Protein AF-A0A078JWM7-F1 (afdb_monomer)

Structure (mmCIF, N/CA/C/O backbone):
data_AF-A0A078JWM7-F1
#
_entry.id   AF-A0A078JWM7-F1
#
loop_
_atom_site.group_PDB
_atom_site.id
_atom_site.type_symbol
_atom_site.label_atom_id
_atom_site.label_alt_id
_atom_site.label_comp_id
_atom_site.label_asym_id
_atom_site.label_entity_id
_atom_site.label_seq_id
_atom_site.pdbx_PDB_ins_code
_atom_site.Cartn_x
_atom_site.Cartn_y
_atom_site.Cartn_z
_atom_site.occupancy
_atom_site.B_iso_or_equiv
_atom_site.auth_seq_id
_atom_site.auth_comp_id
_atom_site.auth_asym_id
_atom_site.auth_atom_id
_atom_site.pdbx_PDB_model_num
ATOM 1 N N . MET A 1 1 ? -12.506 -6.609 16.951 1.00 79.50 1 MET A N 1
ATOM 2 C CA . MET A 1 1 ? -11.151 -6.400 17.511 1.00 79.50 1 MET A CA 1
ATOM 3 C C . MET A 1 1 ? -11.282 -6.150 19.009 1.00 79.50 1 MET A C 1
ATOM 5 O O . MET A 1 1 ? -12.343 -5.702 19.415 1.00 79.50 1 MET A O 1
ATOM 9 N N . LYS A 1 2 ? -10.276 -6.463 19.836 1.00 85.44 2 LYS A N 1
ATOM 10 C CA . LYS A 1 2 ? -10.318 -6.115 21.270 1.00 85.44 2 LYS A CA 1
ATOM 11 C C . LYS A 1 2 ? -10.102 -4.607 21.440 1.00 85.44 2 LYS A C 1
ATOM 13 O O . LYS A 1 2 ? -9.153 -4.086 20.862 1.00 85.44 2 LYS A O 1
ATOM 18 N N . ASP A 1 3 ? -10.916 -3.941 22.257 1.00 87.88 3 ASP A N 1
ATOM 19 C CA . ASP A 1 3 ? -10.827 -2.482 22.454 1.00 87.88 3 ASP A CA 1
ATOM 20 C C . ASP A 1 3 ? -9.464 -2.027 22.988 1.00 87.88 3 ASP A C 1
ATOM 22 O O . ASP A 1 3 ? -8.938 -1.017 22.534 1.00 87.88 3 ASP A O 1
ATOM 26 N N . ALA A 1 4 ? -8.836 -2.813 23.866 1.00 92.31 4 ALA A N 1
ATOM 27 C CA . ALA A 1 4 ? -7.484 -2.525 24.350 1.00 92.31 4 ALA A CA 1
ATOM 28 C C . ALA A 1 4 ? -6.458 -2.441 23.203 1.00 92.31 4 ALA A C 1
ATOM 30 O O . ALA A 1 4 ? -5.667 -1.508 23.144 1.00 92.31 4 ALA A O 1
ATOM 31 N N . ALA A 1 5 ? -6.538 -3.350 22.223 1.00 94.00 5 ALA A N 1
ATOM 32 C CA . ALA A 1 5 ? -5.645 -3.316 21.066 1.00 94.00 5 ALA A CA 1
ATOM 33 C C . ALA A 1 5 ? -5.881 -2.071 20.189 1.00 94.00 5 ALA A C 1
ATOM 35 O O . ALA A 1 5 ? -4.944 -1.573 19.574 1.00 94.00 5 ALA A O 1
ATOM 36 N N . ALA A 1 6 ? -7.113 -1.548 20.143 1.00 95.06 6 ALA A N 1
ATOM 37 C CA . ALA A 1 6 ? -7.433 -0.320 19.407 1.00 95.06 6 ALA A CA 1
ATOM 38 C C . ALA A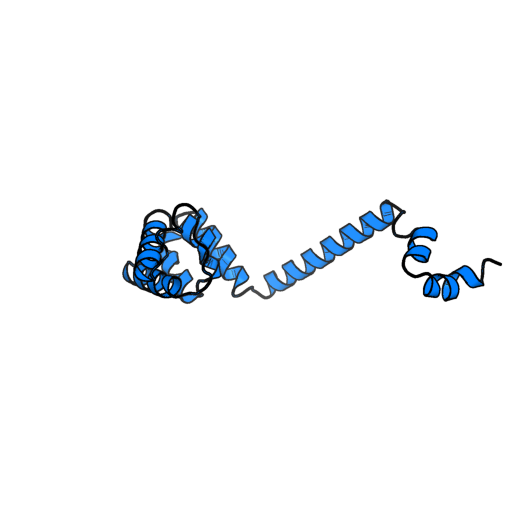 1 6 ? -6.721 0.877 20.018 1.00 95.06 6 ALA A C 1
ATOM 40 O O . ALA A 1 6 ? -6.109 1.675 19.310 1.00 95.06 6 ALA A O 1
ATOM 41 N N . GLU A 1 7 ? -6.820 0.973 21.341 1.00 97.06 7 GLU A N 1
ATOM 42 C CA . GLU A 1 7 ? -6.212 2.022 22.146 1.00 97.06 7 GLU A CA 1
ATOM 43 C C . GLU A 1 7 ? -4.692 2.018 22.004 1.00 97.06 7 GLU A C 1
ATOM 45 O O . GLU A 1 7 ? -4.115 3.077 21.752 1.00 97.06 7 GLU A O 1
ATOM 50 N N . ASP A 1 8 ? -4.066 0.842 22.080 1.00 97.12 8 ASP A N 1
ATOM 51 C CA . ASP A 1 8 ? -2.614 0.688 21.964 1.00 97.12 8 ASP A CA 1
ATOM 52 C C . ASP A 1 8 ? -2.110 1.066 20.563 1.00 97.12 8 ASP A C 1
ATOM 54 O O . ASP A 1 8 ? -1.183 1.869 20.428 1.00 97.12 8 ASP A O 1
ATOM 58 N N . ILE A 1 9 ? -2.763 0.555 19.509 1.00 97.69 9 ILE A N 1
ATOM 59 C CA . ILE A 1 9 ? -2.416 0.871 18.115 1.00 97.69 9 ILE A CA 1
ATOM 60 C C . ILE A 1 9 ? -2.555 2.375 17.862 1.00 97.69 9 ILE A C 1
ATOM 62 O O . ILE A 1 9 ? -1.646 3.007 17.320 1.00 97.69 9 ILE A O 1
ATOM 66 N N . ALA A 1 10 ? -3.678 2.974 18.262 1.00 97.56 10 ALA A N 1
ATOM 67 C CA . ALA A 1 10 ? -3.921 4.393 18.040 1.00 97.56 10 ALA A CA 1
ATOM 68 C C . ALA A 1 10 ? -2.951 5.279 18.834 1.00 97.56 10 ALA A C 1
ATOM 70 O O . ALA A 1 10 ? -2.469 6.270 18.290 1.00 97.56 10 ALA A O 1
ATOM 71 N N . ALA A 1 11 ? -2.635 4.918 20.083 1.00 97.50 11 ALA A N 1
ATOM 72 C CA . ALA A 1 11 ? -1.666 5.639 20.909 1.00 97.50 11 ALA A CA 1
ATOM 73 C C . ALA A 1 11 ? -0.250 5.579 20.323 1.00 97.50 11 ALA A C 1
ATOM 75 O O . ALA A 1 11 ? 0.474 6.574 20.327 1.00 97.50 11 ALA A O 1
ATOM 76 N N . ARG A 1 12 ? 0.156 4.426 19.782 1.00 97.81 12 ARG A N 1
ATOM 77 C CA . ARG A 1 12 ? 1.458 4.297 19.124 1.00 97.81 12 ARG A CA 1
ATOM 78 C C . ARG A 1 12 ? 1.512 5.091 17.821 1.00 97.81 12 ARG A C 1
ATOM 80 O O . ARG A 1 12 ? 2.486 5.787 17.565 1.00 97.81 12 ARG A O 1
ATOM 87 N N . LEU A 1 13 ? 0.486 5.001 16.978 1.00 97.75 13 LEU A N 1
ATOM 88 C CA . LEU A 1 13 ? 0.454 5.735 15.710 1.00 97.75 13 LEU A CA 1
ATOM 89 C C . LEU A 1 13 ? 0.348 7.255 15.915 1.00 97.75 13 LEU A C 1
ATOM 91 O O . LEU A 1 13 ? 0.869 8.028 15.106 1.00 97.75 13 LEU A O 1
ATOM 95 N N . SER A 1 14 ? -0.303 7.713 16.986 1.00 97.44 14 SER A N 1
ATOM 96 C CA . SER A 1 14 ? -0.438 9.143 17.266 1.00 97.44 14 SER A CA 1
ATOM 97 C C . SER A 1 14 ? 0.888 9.820 17.612 1.00 97.44 14 SER A C 1
ATOM 99 O O . SER A 1 14 ? 1.029 11.013 17.343 1.00 97.44 14 SER A O 1
ATOM 101 N N . SER A 1 15 ? 1.867 9.073 18.131 1.00 96.31 15 SER A N 1
ATOM 102 C CA . SER A 1 15 ? 3.205 9.585 18.442 1.00 96.31 15 SER A CA 1
ATOM 103 C C . SER A 1 15 ? 4.171 9.576 17.251 1.00 96.31 15 SER A C 1
ATOM 105 O O . SER A 1 15 ? 5.229 10.193 17.334 1.00 96.31 15 SER A O 1
ATOM 107 N N . LEU A 1 16 ? 3.824 8.932 16.129 1.00 95.81 16 LEU A N 1
ATOM 108 C CA . LEU A 1 16 ? 4.692 8.895 14.948 1.00 95.81 16 LEU A CA 1
ATOM 109 C C . LEU A 1 16 ? 4.803 10.269 14.277 1.00 95.81 16 LEU A C 1
ATOM 111 O O . LEU A 1 16 ? 3.802 10.915 13.963 1.00 95.81 16 LEU A O 1
ATOM 115 N N . GLU A 1 17 ? 6.015 10.708 13.968 1.00 91.88 17 GLU A N 1
ATOM 116 C CA . GLU A 1 17 ? 6.218 11.899 13.144 1.00 91.88 17 GLU A CA 1
ATOM 117 C C . GLU A 1 17 ? 5.909 11.609 11.667 1.00 91.88 17 GLU A C 1
ATOM 119 O O . GLU A 1 17 ? 6.101 10.497 11.177 1.00 91.88 17 GLU A O 1
ATOM 124 N N . GLY A 1 18 ? 5.381 12.602 10.946 1.00 90.88 18 GLY A N 1
ATOM 125 C CA . GLY A 1 18 ? 5.116 12.486 9.506 1.00 90.88 18 GLY A CA 1
ATOM 126 C C . GLY A 1 18 ? 3.955 11.563 9.110 1.00 90.88 18 GLY A C 1
ATOM 127 O O . GLY A 1 18 ? 3.769 11.307 7.920 1.00 90.88 18 GLY A O 1
ATOM 128 N N . LEU A 1 19 ? 3.151 11.073 10.062 1.00 95.19 19 LEU A N 1
ATOM 129 C CA . LEU A 1 19 ? 1.948 10.309 9.735 1.00 95.19 19 LEU A CA 1
ATOM 130 C C . LEU A 1 19 ? 0.954 11.196 8.974 1.00 95.19 19 LEU A C 1
ATOM 132 O O . LEU A 1 19 ? 0.598 12.286 9.423 1.00 95.19 19 LEU A O 1
ATOM 136 N N . TYR A 1 20 ? 0.488 10.718 7.823 1.00 94.44 20 TYR A N 1
ATOM 137 C CA . TYR A 1 20 ? -0.464 11.455 7.002 1.00 94.44 20 TYR A CA 1
ATOM 138 C C . TYR A 1 20 ? -1.848 11.532 7.660 1.00 94.44 20 TYR A C 1
ATOM 140 O O . TYR A 1 20 ? -2.415 10.524 8.081 1.00 94.44 20 TYR A O 1
ATOM 148 N N . PHE A 1 21 ? -2.444 12.722 7.644 1.00 95.56 21 PHE A N 1
ATOM 149 C CA . PHE A 1 21 ? -3.846 12.932 7.986 1.00 95.56 21 PHE A CA 1
ATOM 150 C C . PHE A 1 21 ? -4.562 13.688 6.859 1.00 95.56 21 PHE A C 1
ATOM 152 O O . PHE A 1 21 ? -3.983 14.620 6.283 1.00 95.56 21 PHE A O 1
ATOM 159 N N . PRO A 1 22 ? -5.820 13.327 6.534 1.00 93.88 22 PRO A N 1
ATOM 160 C CA . PRO A 1 22 ? -6.618 14.057 5.553 1.00 93.88 22 PRO A CA 1
ATOM 161 C C . PRO A 1 22 ? -6.746 15.538 5.912 1.00 93.88 22 PRO A C 1
ATOM 163 O O . PRO A 1 22 ? -6.919 15.878 7.080 1.00 93.88 22 PRO A O 1
ATOM 166 N N . ARG A 1 23 ? -6.748 16.423 4.905 1.00 93.38 23 ARG A N 1
ATOM 167 C CA . ARG A 1 23 ? -6.831 17.886 5.104 1.00 93.38 23 ARG A CA 1
ATOM 168 C C . ARG A 1 23 ? -7.968 18.319 6.031 1.00 93.38 23 ARG A C 1
ATOM 170 O O . ARG A 1 23 ? -7.772 19.215 6.839 1.00 93.38 23 ARG A O 1
ATOM 177 N N . ALA A 1 24 ? -9.118 17.648 5.952 1.00 92.50 24 ALA A N 1
ATOM 178 C CA . ALA A 1 24 ? -10.293 17.946 6.770 1.00 92.50 24 ALA A CA 1
ATOM 179 C C . ALA A 1 24 ? -10.054 17.828 8.288 1.00 92.50 24 ALA A C 1
ATOM 181 O O . ALA A 1 24 ? -10.773 18.457 9.055 1.00 92.50 24 ALA A O 1
ATOM 182 N N . VAL A 1 25 ? -9.060 17.044 8.719 1.00 91.50 25 VAL A N 1
ATOM 183 C CA . VAL A 1 25 ? -8.739 16.820 10.139 1.00 91.50 25 VAL A CA 1
ATOM 184 C C . VAL A 1 25 ? -7.344 17.327 10.524 1.00 91.50 25 VAL A C 1
ATOM 186 O O . VAL A 1 25 ? -6.920 17.149 11.654 1.00 91.50 25 VAL A O 1
ATOM 189 N N . GLN A 1 26 ? -6.607 17.984 9.620 1.00 89.56 26 GLN A N 1
ATOM 190 C CA . GLN A 1 26 ? -5.244 18.460 9.916 1.00 89.56 26 GLN A CA 1
ATOM 191 C C . GLN A 1 26 ? -5.205 19.557 10.989 1.00 89.56 26 GLN A C 1
ATOM 193 O O . GLN A 1 26 ? -4.260 19.630 11.772 1.00 89.56 26 GLN A O 1
ATOM 198 N N . SER A 1 27 ? -6.237 20.400 11.071 1.00 88.44 27 SER A N 1
ATOM 199 C CA . SER A 1 27 ? -6.349 21.411 12.133 1.00 88.44 27 SER A CA 1
ATOM 200 C C . SER A 1 27 ? -6.512 20.789 13.525 1.00 88.44 27 SER A C 1
ATOM 202 O O . SER A 1 27 ? -6.204 21.435 14.523 1.00 88.44 27 SER A O 1
ATOM 204 N N . THR A 1 28 ? -6.953 19.531 13.596 1.00 89.75 28 THR A N 1
ATOM 205 C CA . THR A 1 28 ? -7.147 18.762 14.828 1.00 89.75 28 THR A CA 1
ATOM 206 C C . THR A 1 28 ? -6.082 17.680 15.014 1.00 89.75 28 THR A C 1
ATOM 208 O O . THR A 1 28 ? -6.292 16.738 15.765 1.00 89.75 28 THR A O 1
ATOM 211 N N . THR A 1 29 ? -4.915 17.791 14.371 1.00 91.38 29 THR A N 1
ATOM 212 C CA . THR A 1 29 ? -3.784 16.860 14.574 1.00 91.38 29 THR A CA 1
ATOM 213 C C . THR A 1 29 ? -2.608 17.506 15.306 1.00 91.38 29 THR A C 1
ATOM 215 O O . THR A 1 29 ? -1.482 17.023 15.203 1.00 91.38 29 THR A O 1
ATOM 218 N N . ALA A 1 30 ? -2.850 18.612 16.019 1.00 88.56 30 ALA A N 1
ATOM 219 C CA . ALA A 1 30 ? -1.803 19.398 16.668 1.00 88.56 30 ALA A CA 1
ATOM 220 C C . ALA A 1 30 ? -1.171 18.674 17.869 1.00 88.56 30 ALA A C 1
ATOM 222 O O . ALA A 1 30 ? 0.020 18.841 18.117 1.00 88.56 30 ALA A O 1
ATOM 223 N N . SER A 1 31 ? -1.939 17.852 18.592 1.00 93.50 31 SER A N 1
ATOM 224 C CA . SER A 1 31 ? -1.429 17.033 19.698 1.00 93.50 31 SER A CA 1
ATOM 225 C C . SER A 1 31 ? -1.575 15.531 19.444 1.00 93.50 31 SER A C 1
ATOM 227 O O . SER A 1 31 ? -2.434 15.087 18.677 1.00 93.50 31 SER A O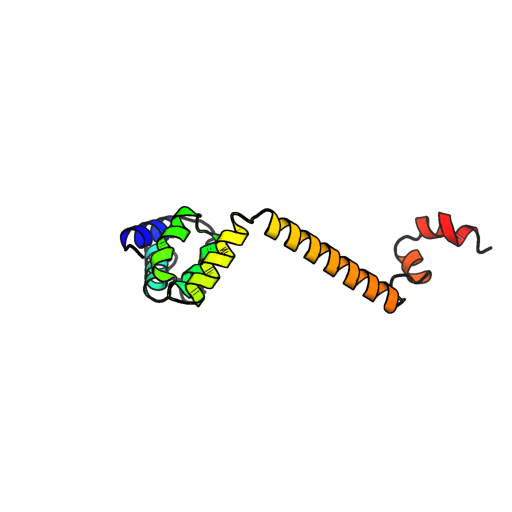 1
ATOM 229 N N . SER A 1 32 ? -0.749 14.733 20.131 1.00 94.50 32 SER A N 1
ATOM 230 C CA . SER A 1 32 ? -0.844 13.266 20.102 1.00 94.50 32 SER A CA 1
ATOM 231 C C . SER A 1 32 ? -2.230 12.782 20.542 1.00 94.50 32 SER A C 1
ATOM 233 O O . SER A 1 32 ? -2.798 11.907 19.900 1.00 94.50 32 SER A O 1
ATOM 235 N N . ASP A 1 33 ? -2.837 13.402 21.557 1.00 95.69 33 ASP A N 1
ATOM 236 C CA . ASP A 1 33 ? -4.163 12.998 22.042 1.00 95.69 33 ASP A CA 1
ATOM 237 C C . ASP A 1 33 ? -5.260 13.225 20.997 1.00 95.69 33 ASP A C 1
ATOM 239 O O . ASP A 1 33 ? -6.123 12.369 20.789 1.00 95.69 33 ASP A O 1
ATOM 243 N N . GLN A 1 34 ? -5.209 14.352 20.280 1.00 95.75 34 GLN A N 1
ATOM 244 C CA . GLN A 1 34 ? -6.171 14.619 19.213 1.00 95.75 34 GLN A CA 1
ATOM 245 C C . GLN A 1 34 ? -5.977 13.650 18.040 1.00 95.75 34 GLN A C 1
ATOM 247 O O . GLN A 1 34 ? -6.944 13.082 17.530 1.00 95.75 34 GLN A O 1
ATOM 252 N N . ARG A 1 35 ? -4.719 13.387 17.661 1.00 97.44 35 ARG A N 1
ATOM 253 C CA . ARG A 1 35 ? -4.372 12.387 16.642 1.00 97.44 35 ARG A CA 1
ATOM 254 C C . ARG A 1 35 ? -4.867 10.996 17.028 1.00 97.44 35 ARG A C 1
ATOM 256 O O . ARG A 1 35 ? -5.461 10.314 16.197 1.00 97.44 35 ARG A O 1
ATOM 263 N N . LYS A 1 36 ? -4.661 10.592 18.284 1.00 97.62 36 LYS A N 1
ATOM 264 C CA . LYS A 1 36 ? -5.139 9.320 18.835 1.00 97.62 36 LYS A CA 1
ATOM 265 C C . LYS A 1 36 ? -6.660 9.219 18.721 1.00 97.62 36 LYS A C 1
ATOM 267 O O . LYS A 1 36 ? -7.160 8.204 18.2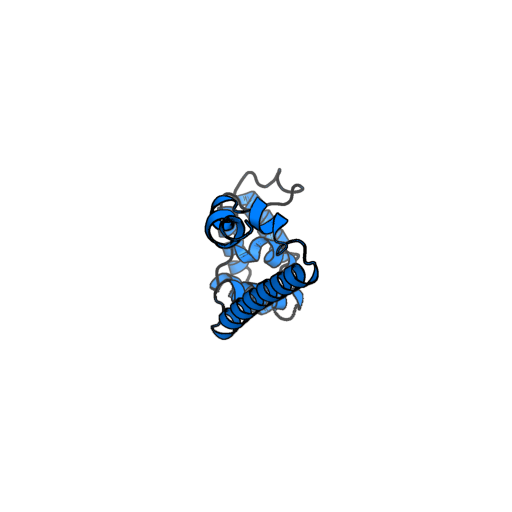47 1.00 97.62 36 LYS A O 1
ATOM 272 N N . SER A 1 37 ? -7.382 10.277 19.093 1.00 96.94 37 SER A N 1
ATOM 273 C CA . SER A 1 37 ? -8.846 10.330 18.996 1.00 96.94 37 SER A CA 1
ATOM 274 C C . SER A 1 37 ? -9.343 10.125 17.558 1.00 96.94 37 SER A C 1
ATOM 276 O O . SER A 1 37 ? -10.215 9.293 17.320 1.00 96.94 37 SER A O 1
ATOM 278 N N . ILE A 1 38 ? -8.723 10.795 16.578 1.00 97.00 38 ILE A N 1
ATOM 279 C CA . ILE A 1 38 ? -9.052 10.637 15.149 1.00 97.00 38 ILE A CA 1
ATOM 280 C C . ILE A 1 38 ? -8.816 9.198 14.671 1.00 97.00 38 ILE A C 1
ATOM 282 O O . ILE A 1 38 ? -9.635 8.636 13.942 1.00 97.00 38 ILE A O 1
ATOM 286 N N . LEU A 1 39 ? -7.689 8.599 15.063 1.00 97.81 39 LEU A N 1
ATOM 287 C CA . LEU A 1 39 ? -7.340 7.229 14.688 1.00 97.81 39 LEU A CA 1
ATOM 288 C C . LEU A 1 39 ? -8.323 6.218 15.286 1.00 97.81 39 LEU A C 1
ATOM 290 O O . LEU A 1 39 ? -8.762 5.315 14.577 1.00 97.81 39 LEU A O 1
ATOM 294 N N . LEU A 1 40 ? -8.697 6.392 16.555 1.00 97.44 40 LEU A N 1
ATOM 295 C CA . LEU A 1 40 ? -9.688 5.553 17.228 1.00 97.44 40 LEU A CA 1
ATOM 296 C C . LEU A 1 40 ? -11.075 5.671 16.606 1.00 97.44 40 LEU A C 1
ATOM 298 O O . LEU A 1 40 ? -11.725 4.647 16.410 1.00 97.44 40 LEU A O 1
ATOM 302 N N . ASP A 1 41 ? -11.522 6.891 16.295 1.00 96.75 41 ASP A N 1
ATOM 303 C CA . ASP A 1 41 ? -12.800 7.118 15.615 1.00 96.75 41 ASP A CA 1
ATOM 304 C C . ASP A 1 41 ? -12.846 6.358 14.287 1.00 96.75 41 ASP A C 1
ATOM 306 O O . ASP A 1 41 ? -13.763 5.569 14.052 1.00 96.75 41 ASP A O 1
ATOM 310 N N . LEU A 1 42 ? -11.811 6.516 13.453 1.00 97.19 42 LEU A N 1
ATOM 311 C CA . LEU A 1 42 ? -11.750 5.818 12.175 1.00 97.19 42 LEU A CA 1
ATOM 312 C C . LEU A 1 42 ? -11.707 4.304 12.363 1.00 97.19 42 LEU A C 1
ATOM 314 O O . LEU A 1 42 ? -12.434 3.595 11.682 1.00 97.19 42 LEU A O 1
ATOM 318 N N . LEU A 1 43 ? -10.884 3.809 13.285 1.00 95.94 43 LEU A N 1
ATOM 319 C CA . LEU A 1 43 ? -10.729 2.378 13.502 1.00 95.94 43 LEU A CA 1
ATOM 320 C C . LEU A 1 43 ? -12.028 1.722 13.994 1.00 95.94 43 LEU A C 1
ATOM 322 O O . LEU A 1 43 ? -12.307 0.582 13.631 1.00 95.94 43 LEU A O 1
ATOM 326 N N . ARG A 1 44 ? -12.826 2.429 14.805 1.00 94.69 44 ARG A N 1
ATOM 327 C CA . ARG A 1 44 ? -14.133 1.954 15.290 1.00 94.69 44 ARG A CA 1
ATOM 328 C C . ARG A 1 44 ? -15.215 2.042 14.219 1.00 94.69 44 ARG A C 1
ATOM 330 O O . ARG A 1 44 ? -16.050 1.147 14.137 1.00 94.69 44 ARG A O 1
ATOM 337 N N . ARG A 1 45 ? -15.214 3.118 13.428 1.00 95.50 45 ARG A N 1
ATOM 338 C CA . ARG A 1 45 ? -16.218 3.355 12.386 1.00 95.50 45 ARG A CA 1
ATOM 339 C C . ARG A 1 45 ? -15.996 2.475 11.160 1.00 95.50 45 ARG A C 1
ATOM 341 O O . ARG A 1 45 ? -16.957 1.933 10.631 1.00 95.50 45 ARG A O 1
ATOM 348 N N . ASP A 1 46 ? -14.753 2.393 10.696 1.00 96.69 46 ASP A N 1
ATOM 349 C CA . ASP A 1 46 ? -14.377 1.753 9.438 1.00 96.69 46 ASP A CA 1
ATOM 350 C C . ASP A 1 46 ? -12.944 1.173 9.502 1.00 96.69 46 ASP A C 1
ATOM 352 O O . ASP A 1 46 ? -11.954 1.834 9.149 1.00 96.69 46 ASP A O 1
ATOM 356 N N . PRO A 1 47 ? -12.810 -0.083 9.966 1.00 96.69 47 PRO A N 1
ATOM 357 C CA . PRO A 1 47 ? -11.528 -0.775 10.038 1.00 96.69 47 PRO A CA 1
ATOM 358 C C . PRO A 1 47 ? -10.863 -0.984 8.670 1.00 96.69 47 PRO A C 1
ATOM 360 O O . PRO A 1 47 ? -9.633 -1.038 8.605 1.00 96.69 47 PRO A O 1
ATOM 363 N N . ALA A 1 48 ? -11.635 -1.107 7.585 1.00 97.50 48 ALA A N 1
ATOM 364 C CA . ALA A 1 48 ? -11.097 -1.317 6.243 1.00 97.50 48 ALA A CA 1
ATOM 365 C C . ALA A 1 48 ? -10.369 -0.059 5.756 1.00 97.50 48 ALA A C 1
ATOM 367 O O . ALA A 1 48 ? -9.181 -0.121 5.427 1.00 97.50 48 ALA A O 1
ATOM 368 N N . VAL A 1 49 ? -11.018 1.106 5.850 1.00 97.75 49 VAL A N 1
ATOM 369 C CA . VAL A 1 49 ? -10.401 2.402 5.520 1.00 97.75 49 VAL A CA 1
ATOM 370 C C . VAL A 1 49 ? -9.226 2.716 6.450 1.00 97.75 49 VAL A C 1
ATOM 372 O O . VAL A 1 49 ? -8.225 3.303 6.024 1.00 97.75 49 VAL A O 1
ATOM 375 N N . PHE A 1 50 ? -9.294 2.310 7.721 1.00 98.00 50 PHE A N 1
ATOM 376 C CA . PHE A 1 50 ? -8.145 2.408 8.619 1.00 98.00 50 PHE A CA 1
ATOM 377 C C . PHE A 1 50 ? -6.945 1.602 8.093 1.00 98.00 50 PHE A C 1
ATOM 379 O O . PHE A 1 50 ? -5.838 2.137 7.999 1.00 98.00 50 PHE A O 1
ATOM 386 N N . LEU A 1 51 ? -7.149 0.333 7.723 1.00 98.00 51 LEU A N 1
ATOM 387 C CA . LEU A 1 51 ? -6.094 -0.538 7.199 1.00 98.00 51 LEU A CA 1
ATOM 388 C C . LEU A 1 51 ? -5.556 -0.061 5.847 1.00 98.00 51 LEU A C 1
ATOM 390 O O . LEU A 1 51 ? -4.354 -0.170 5.603 1.00 98.00 51 LEU A O 1
ATOM 394 N N . GLU A 1 52 ? -6.406 0.496 4.986 1.00 97.31 52 GLU A N 1
ATOM 395 C CA . GLU A 1 52 ? -5.987 1.115 3.729 1.00 97.31 52 GLU A CA 1
ATOM 396 C C . GLU A 1 52 ? -4.970 2.239 3.974 1.00 97.31 52 GLU A C 1
ATOM 398 O O . GLU A 1 52 ? -3.908 2.270 3.347 1.00 97.31 52 GLU A O 1
ATOM 403 N N . ARG A 1 53 ? -5.277 3.145 4.910 1.00 97.00 53 ARG A N 1
ATOM 404 C CA . ARG A 1 53 ? -4.492 4.367 5.149 1.00 97.00 53 ARG A CA 1
ATOM 405 C C . ARG A 1 53 ? -3.270 4.141 6.023 1.00 97.00 53 ARG A C 1
ATOM 407 O O . ARG A 1 53 ? -2.207 4.700 5.760 1.00 97.00 53 ARG A O 1
ATOM 414 N N . TYR A 1 54 ? -3.436 3.360 7.083 1.00 97.62 54 TYR A N 1
ATOM 415 C CA . TYR A 1 54 ? -2.464 3.248 8.169 1.00 97.62 54 TYR A CA 1
ATOM 416 C C . TYR A 1 54 ? -1.864 1.852 8.295 1.00 97.62 54 TYR A C 1
ATOM 418 O O . TYR A 1 54 ? -0.868 1.679 8.993 1.00 97.62 54 TYR A O 1
ATOM 426 N N . GLY A 1 55 ? -2.402 0.860 7.581 1.00 97.06 55 GLY A N 1
ATOM 427 C CA . GLY A 1 55 ? -1.981 -0.534 7.700 1.00 97.06 55 GLY A CA 1
ATOM 428 C C . GLY A 1 55 ? -0.506 -0.780 7.382 1.00 97.06 55 GLY A C 1
ATOM 429 O O . GLY A 1 55 ? 0.090 -1.692 7.945 1.00 97.06 55 GLY A O 1
ATOM 430 N N . SER A 1 56 ? 0.123 0.042 6.534 1.00 96.06 56 SER A N 1
ATOM 431 C CA . SER A 1 56 ? 1.562 -0.066 6.247 1.00 96.06 56 SER A CA 1
ATOM 432 C C . SER A 1 56 ? 2.463 0.350 7.416 1.00 96.06 56 SER A C 1
ATOM 434 O O . SER A 1 56 ? 3.655 0.069 7.375 1.00 96.06 56 SER A O 1
ATOM 436 N N . GLN A 1 57 ? 1.914 1.043 8.419 1.00 97.00 57 GLN A N 1
ATOM 437 C CA . GLN A 1 57 ? 2.611 1.469 9.639 1.00 97.00 57 GLN A CA 1
ATOM 438 C C . GLN A 1 57 ? 2.392 0.494 10.808 1.00 97.00 57 GLN A C 1
ATOM 440 O O . GLN A 1 57 ? 2.840 0.762 11.927 1.00 97.00 57 GLN A O 1
ATOM 445 N N . LEU A 1 58 ? 1.659 -0.601 10.577 1.00 97.00 58 LEU A N 1
ATOM 446 C CA . LEU A 1 58 ? 1.360 -1.614 11.583 1.00 97.00 58 LEU A CA 1
ATOM 447 C C . LEU A 1 58 ? 2.388 -2.744 11.558 1.00 97.00 58 LEU A C 1
ATOM 449 O O . LEU A 1 58 ? 2.869 -3.153 10.498 1.00 97.00 58 LEU A O 1
ATOM 453 N N . SER A 1 59 ? 2.688 -3.279 12.738 1.00 95.69 59 SER A N 1
ATOM 454 C CA . SER A 1 59 ? 3.451 -4.515 12.886 1.00 95.69 59 SER A CA 1
ATOM 455 C C . SER A 1 59 ? 2.593 -5.743 12.555 1.00 95.69 59 SER A C 1
ATOM 457 O O . SER A 1 59 ? 1.367 -5.667 12.445 1.00 95.69 59 SER A O 1
ATOM 459 N N . LEU A 1 60 ? 3.228 -6.913 12.418 1.00 94.81 60 LEU A N 1
ATOM 460 C CA . LEU A 1 60 ? 2.492 -8.170 12.240 1.00 94.81 60 LEU A CA 1
ATOM 461 C C . LEU A 1 60 ? 1.566 -8.464 13.424 1.00 94.81 60 LEU A C 1
ATOM 463 O O . LEU A 1 60 ? 0.427 -8.865 13.199 1.00 94.81 60 LEU A O 1
ATOM 467 N N . ASP A 1 61 ? 2.028 -8.219 14.651 1.00 94.69 61 ASP A N 1
ATOM 468 C CA . ASP A 1 61 ? 1.253 -8.470 15.870 1.00 94.69 61 ASP A CA 1
ATOM 469 C C . ASP A 1 61 ? 0.016 -7.571 15.946 1.00 94.69 61 ASP A C 1
ATOM 471 O O . ASP A 1 61 ? -1.075 -8.021 16.291 1.00 94.69 61 ASP A O 1
ATOM 475 N N . GLU A 1 62 ? 0.144 -6.311 15.534 1.00 96.50 62 GLU A N 1
ATOM 476 C CA . GLU A 1 62 ? -0.993 -5.395 15.457 1.00 96.50 62 GLU A CA 1
ATOM 477 C C . GLU A 1 62 ? -1.982 -5.818 14.370 1.00 96.50 62 GLU A C 1
ATOM 479 O O . GLU A 1 62 ? -3.190 -5.793 14.596 1.00 96.50 62 GLU A O 1
ATOM 484 N N . LEU A 1 63 ? -1.498 -6.291 13.215 1.00 96.44 63 LEU A N 1
ATOM 485 C CA . LEU A 1 63 ? -2.366 -6.847 12.173 1.00 96.44 63 LEU A CA 1
ATOM 486 C C . LEU A 1 63 ? -3.096 -8.119 12.626 1.00 96.44 63 LEU A C 1
ATOM 488 O O . LEU A 1 63 ? -4.134 -8.442 12.047 1.00 96.44 63 LEU A O 1
ATOM 492 N N . LEU A 1 64 ? -2.594 -8.862 13.618 1.00 95.62 64 LEU A N 1
ATOM 493 C CA . LEU A 1 64 ? -3.313 -10.012 14.181 1.00 95.62 64 LEU A CA 1
ATOM 494 C C . LEU A 1 64 ? -4.549 -9.580 14.978 1.00 95.62 64 LEU A C 1
ATOM 496 O O . LEU A 1 64 ? -5.537 -10.314 14.998 1.00 95.62 64 LEU A O 1
ATOM 500 N N . ALA A 1 65 ? -4.560 -8.383 15.574 1.00 95.94 65 ALA A N 1
ATOM 501 C CA . ALA A 1 65 ? -5.721 -7.883 16.319 1.00 95.94 65 ALA A CA 1
ATOM 502 C C . ALA A 1 65 ? -6.985 -7.763 15.438 1.00 95.94 65 ALA A C 1
ATOM 504 O O . ALA A 1 65 ? -8.114 -7.925 15.920 1.00 95.94 65 ALA A O 1
ATOM 505 N N . PHE A 1 66 ? -6.797 -7.549 14.135 1.00 96.50 66 PHE A N 1
ATOM 506 C CA . PHE A 1 66 ? -7.863 -7.445 13.140 1.00 96.50 66 PHE A CA 1
ATOM 507 C C . PHE A 1 66 ? -8.399 -8.805 12.663 1.00 96.50 66 PHE A C 1
ATOM 509 O O . PHE A 1 66 ? -9.400 -8.831 11.954 1.00 96.50 66 PHE A O 1
ATOM 516 N N . ASP A 1 67 ? -7.820 -9.944 13.071 1.00 95.25 67 ASP A N 1
ATOM 517 C CA . ASP A 1 67 ? -8.275 -11.270 12.614 1.00 95.25 67 ASP A CA 1
ATOM 518 C C . ASP A 1 67 ? -9.738 -11.562 12.967 1.00 95.25 67 ASP A C 1
ATOM 520 O O . ASP A 1 67 ? -10.434 -12.237 12.210 1.00 95.25 67 ASP A O 1
ATOM 524 N N . ALA A 1 68 ? -10.230 -10.996 14.072 1.00 94.38 68 ALA A N 1
ATOM 525 C CA . ALA A 1 68 ? -11.634 -11.090 14.471 1.00 94.38 68 ALA A CA 1
ATOM 526 C C . ALA A 1 68 ? -12.602 -10.422 13.469 1.00 94.38 68 ALA A C 1
ATOM 528 O O . ALA A 1 68 ? -13.802 -10.684 13.501 1.00 94.38 68 ALA A O 1
ATOM 529 N N . LEU A 1 69 ? -12.094 -9.551 12.594 1.00 94.69 69 LEU A N 1
ATOM 530 C CA . LEU A 1 69 ? -12.864 -8.780 11.619 1.00 94.69 69 LEU A CA 1
ATOM 531 C C . LEU A 1 69 ? -12.772 -9.350 10.191 1.00 94.69 69 LEU A C 1
ATOM 533 O O . LEU A 1 69 ? -13.343 -8.776 9.277 1.00 94.69 69 LEU A O 1
ATOM 537 N N . LYS A 1 70 ? -12.121 -10.504 9.985 1.00 92.88 70 LYS A N 1
ATOM 538 C CA . LYS A 1 70 ? -11.958 -11.147 8.661 1.00 92.88 70 LYS A CA 1
ATOM 539 C C . LYS A 1 70 ? -13.249 -11.558 7.947 1.00 92.88 70 LYS A C 1
ATOM 541 O O . LYS A 1 70 ? -13.195 -11.980 6.798 1.00 92.88 70 LYS A O 1
ATOM 546 N N . HIS A 1 71 ? -14.386 -11.529 8.633 1.00 94.25 71 HIS A N 1
ATOM 547 C CA . HIS A 1 71 ? -15.678 -11.781 7.996 1.00 94.25 71 HIS A CA 1
ATOM 548 C C . HIS A 1 71 ? -16.059 -10.650 7.029 1.00 94.25 71 HIS A C 1
ATOM 550 O O . HIS A 1 71 ? -16.830 -10.881 6.102 1.00 94.25 71 HIS A O 1
ATOM 556 N N . ASP A 1 72 ? -15.495 -9.455 7.224 1.00 96.25 72 ASP A N 1
ATOM 557 C CA . ASP A 1 72 ? -15.533 -8.373 6.253 1.00 96.25 72 ASP A CA 1
ATOM 558 C C . ASP A 1 72 ? -14.497 -8.622 5.143 1.00 96.25 72 ASP A C 1
ATOM 560 O O . ASP A 1 72 ? -13.309 -8.853 5.403 1.00 96.25 72 ASP A O 1
ATOM 564 N N . TYR A 1 73 ? -14.966 -8.591 3.894 1.00 97.00 73 TYR A N 1
ATOM 565 C CA . TYR A 1 73 ? -14.142 -8.868 2.721 1.00 97.00 73 TYR A CA 1
ATOM 566 C C . TYR A 1 73 ? -13.004 -7.856 2.542 1.00 97.00 73 TYR A C 1
ATOM 568 O O . TYR A 1 73 ? -11.880 -8.254 2.225 1.00 97.00 73 TYR A O 1
ATOM 576 N N . GLU A 1 74 ? -13.274 -6.563 2.729 1.00 97.75 74 GLU A N 1
ATOM 577 C CA . GLU A 1 74 ? -12.275 -5.515 2.529 1.00 97.75 74 GLU A CA 1
ATOM 578 C C . GLU A 1 74 ? -11.179 -5.633 3.585 1.00 97.75 74 GLU A C 1
ATOM 580 O O . GLU A 1 74 ? -9.988 -5.614 3.258 1.00 97.75 74 GLU A O 1
ATOM 585 N N . VAL A 1 75 ? -11.565 -5.869 4.841 1.00 97.62 75 VAL A N 1
ATOM 586 C CA . VAL A 1 75 ? -10.619 -6.109 5.935 1.00 97.62 75 VAL A CA 1
ATOM 587 C C . VAL A 1 75 ? -9.735 -7.322 5.641 1.00 97.62 75 VAL A C 1
ATOM 589 O O . VAL A 1 75 ? -8.508 -7.214 5.707 1.00 97.62 75 VAL A O 1
ATOM 592 N N . ASP A 1 76 ? -10.312 -8.472 5.282 1.00 97.94 76 ASP A N 1
ATOM 593 C CA . ASP A 1 76 ? -9.535 -9.678 4.967 1.00 97.94 76 ASP A CA 1
ATOM 594 C C . ASP A 1 76 ? -8.586 -9.460 3.777 1.00 97.94 76 ASP A C 1
ATOM 596 O O . ASP A 1 76 ? -7.417 -9.870 3.813 1.00 97.94 76 ASP A O 1
ATOM 600 N N . TRP A 1 77 ? -9.044 -8.749 2.743 1.00 97.81 77 TRP A N 1
ATOM 601 C CA . TRP A 1 77 ? -8.211 -8.389 1.601 1.00 97.81 77 TRP A CA 1
ATOM 602 C C . TRP A 1 77 ? -7.019 -7.519 2.015 1.00 97.81 77 TRP A C 1
ATOM 604 O O . TRP A 1 77 ? -5.871 -7.836 1.669 1.00 97.81 77 TRP A O 1
ATOM 614 N N . HIS A 1 78 ? -7.258 -6.462 2.799 1.00 98.00 78 HIS A N 1
ATOM 615 C CA . HIS A 1 78 ? -6.202 -5.588 3.304 1.00 98.00 78 HIS A CA 1
ATOM 616 C C . HIS A 1 78 ? -5.202 -6.362 4.165 1.00 98.00 78 HIS A C 1
ATOM 618 O O . HIS A 1 78 ? -3.995 -6.239 3.946 1.00 98.00 78 HIS A O 1
ATOM 624 N N . LEU A 1 79 ? -5.668 -7.219 5.079 1.00 97.25 79 LEU A N 1
ATOM 625 C CA . LEU A 1 79 ? -4.799 -8.034 5.932 1.00 97.25 79 LEU A CA 1
ATOM 626 C C . LEU A 1 79 ? -3.899 -8.963 5.120 1.00 97.25 79 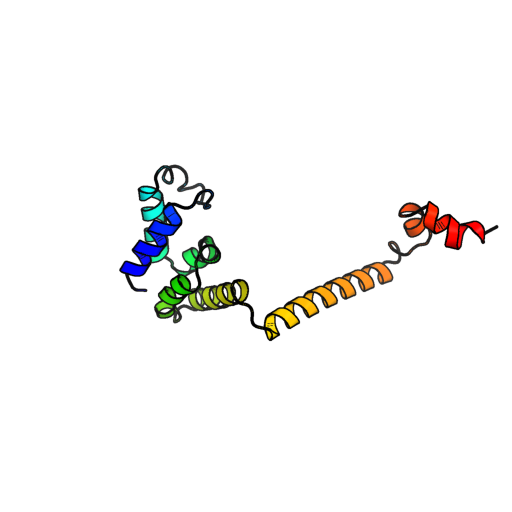LEU A C 1
ATOM 628 O O . LEU A 1 79 ? -2.687 -9.011 5.354 1.00 97.25 79 LEU A O 1
ATOM 632 N N . LYS A 1 80 ? -4.459 -9.668 4.131 1.00 96.00 80 LYS A N 1
ATOM 633 C CA . LYS A 1 80 ? -3.681 -10.519 3.223 1.00 96.00 80 LYS A CA 1
ATOM 634 C C . LYS A 1 80 ? -2.644 -9.697 2.466 1.00 96.00 80 LYS A C 1
ATOM 636 O O . LYS A 1 80 ? -1.477 -10.077 2.429 1.00 96.00 80 LYS A O 1
ATOM 641 N N . ASN A 1 81 ? -3.033 -8.563 1.889 1.00 95.88 81 ASN A N 1
ATOM 642 C CA . ASN A 1 81 ? -2.124 -7.703 1.131 1.00 95.88 81 ASN A CA 1
ATOM 643 C C . ASN A 1 81 ? -0.983 -7.140 1.999 1.00 95.88 81 ASN A C 1
ATOM 645 O O . ASN A 1 81 ? 0.176 -7.154 1.585 1.00 95.88 81 ASN A O 1
ATOM 649 N N . LEU A 1 82 ? -1.288 -6.675 3.213 1.00 97.06 82 LEU A N 1
ATOM 650 C CA . LEU A 1 82 ? -0.306 -6.110 4.142 1.00 97.06 82 LEU A CA 1
ATOM 651 C C . LEU A 1 82 ? 0.692 -7.167 4.626 1.00 97.06 82 LEU A C 1
ATOM 653 O O . LEU A 1 82 ? 1.900 -6.942 4.557 1.00 97.06 82 LEU A O 1
ATOM 657 N N . ARG A 1 83 ? 0.223 -8.362 5.006 1.00 95.44 83 ARG A N 1
ATOM 658 C CA . ARG A 1 83 ? 1.102 -9.468 5.430 1.00 95.44 83 ARG A CA 1
ATOM 659 C C . ARG A 1 83 ? 2.054 -9.905 4.324 1.00 95.44 83 ARG A C 1
ATOM 661 O O . ARG A 1 83 ? 3.240 -10.083 4.580 1.00 95.44 83 ARG A O 1
ATOM 668 N N . LYS A 1 84 ? 1.567 -9.977 3.082 1.00 93.81 84 LYS A N 1
ATOM 669 C CA . LYS A 1 84 ? 2.402 -10.264 1.903 1.00 93.81 84 LYS A CA 1
ATOM 670 C C . LYS A 1 84 ? 3.486 -9.219 1.661 1.00 93.81 84 LYS A C 1
ATOM 672 O O . LYS A 1 84 ? 4.527 -9.538 1.096 1.00 93.81 84 LYS A O 1
ATOM 677 N N . LYS A 1 85 ? 3.251 -7.960 2.037 1.00 91.81 85 LYS A N 1
ATOM 678 C CA . LYS A 1 85 ? 4.252 -6.892 1.914 1.00 91.81 85 LYS A CA 1
ATOM 679 C C . LYS A 1 85 ? 5.305 -6.973 3.018 1.00 91.81 85 LYS A C 1
ATOM 681 O O . LYS A 1 85 ? 6.478 -6.802 2.708 1.00 91.81 85 LYS A O 1
ATOM 686 N N . ILE A 1 86 ? 4.892 -7.243 4.257 1.00 93.06 86 ILE A N 1
ATOM 687 C CA . ILE A 1 86 ? 5.784 -7.294 5.428 1.00 93.06 86 ILE A CA 1
ATOM 688 C C . ILE A 1 86 ? 6.634 -8.569 5.432 1.00 93.06 86 ILE A C 1
ATOM 690 O O . ILE A 1 86 ? 7.830 -8.529 5.705 1.00 93.06 86 ILE A O 1
ATOM 694 N N . SER A 1 87 ? 6.031 -9.715 5.127 1.00 89.88 87 SER A N 1
ATOM 695 C CA . SER A 1 87 ? 6.698 -11.019 5.157 1.00 89.88 87 SER A CA 1
ATOM 696 C C . SER A 1 87 ? 6.264 -11.858 3.957 1.00 89.88 87 SER A C 1
ATOM 698 O O . SER A 1 87 ? 5.471 -12.790 4.098 1.00 89.88 87 SER A O 1
ATOM 700 N N . PRO A 1 88 ? 6.750 -11.512 2.750 1.00 90.31 88 PRO A N 1
ATOM 701 C CA . PRO A 1 88 ? 6.438 -12.265 1.545 1.00 90.31 88 PRO A CA 1
ATOM 702 C C . PRO A 1 88 ? 7.004 -13.682 1.636 1.00 90.31 88 PRO A C 1
ATOM 704 O O . PRO A 1 88 ? 8.148 -13.897 2.041 1.00 90.31 88 PRO A O 1
ATOM 707 N N . THR A 1 89 ? 6.230 -14.658 1.178 1.00 92.38 89 THR A N 1
ATOM 708 C CA . THR A 1 89 ? 6.724 -16.032 1.033 1.00 92.38 89 THR A CA 1
ATOM 709 C C . THR A 1 89 ? 7.722 -16.150 -0.126 1.00 92.38 89 THR A C 1
ATOM 711 O O . THR A 1 89 ? 7.722 -15.348 -1.065 1.00 92.38 89 THR A O 1
ATOM 714 N N . SER A 1 90 ? 8.556 -17.200 -0.125 1.00 91.69 90 SER A N 1
ATOM 715 C CA . SER A 1 90 ? 9.500 -17.468 -1.228 1.00 91.69 90 SER A CA 1
ATOM 716 C C . SER A 1 90 ? 8.798 -17.550 -2.595 1.00 91.69 90 SER A C 1
ATOM 718 O O . SER A 1 90 ? 9.306 -17.029 -3.589 1.00 91.69 90 SER A O 1
ATOM 720 N N . GLY A 1 91 ? 7.600 -18.145 -2.648 1.00 92.88 91 GLY A N 1
ATOM 721 C CA . GLY A 1 91 ? 6.791 -18.215 -3.869 1.00 92.88 91 GLY A CA 1
ATOM 722 C C . GLY A 1 91 ? 6.342 -16.840 -4.373 1.00 92.88 91 GLY A C 1
ATOM 723 O O . GLY A 1 91 ? 6.400 -16.566 -5.573 1.00 92.88 91 GLY A O 1
ATOM 724 N N . GLU A 1 92 ? 5.966 -15.937 -3.470 1.00 91.06 92 GLU A N 1
ATOM 725 C CA . GLU A 1 92 ? 5.560 -14.569 -3.813 1.00 91.06 92 GLU A CA 1
ATOM 726 C C . GLU A 1 92 ? 6.745 -13.715 -4.264 1.00 91.06 92 GLU A C 1
ATOM 728 O O . GLU A 1 92 ? 6.629 -12.976 -5.243 1.00 91.06 92 GLU A O 1
ATOM 733 N N . LEU A 1 93 ? 7.908 -13.858 -3.622 1.00 91.38 93 LEU A N 1
ATOM 734 C CA . LEU A 1 93 ? 9.147 -13.210 -4.062 1.00 91.38 93 LEU A CA 1
ATOM 735 C C . LEU A 1 93 ? 9.534 -13.643 -5.481 1.00 91.38 93 LEU A C 1
ATOM 737 O O . LEU A 1 93 ? 9.807 -12.798 -6.337 1.00 91.38 93 LEU A O 1
ATOM 741 N N . LYS A 1 94 ? 9.490 -14.952 -5.758 1.00 93.88 94 LYS A N 1
ATOM 742 C CA . LYS A 1 94 ? 9.729 -15.498 -7.102 1.00 93.88 94 LYS A CA 1
ATOM 743 C C . LYS A 1 94 ? 8.726 -14.943 -8.111 1.00 93.88 94 LYS A C 1
ATOM 745 O O . LYS A 1 94 ? 9.133 -14.445 -9.157 1.00 93.88 94 LYS A O 1
ATOM 750 N N . SER A 1 95 ? 7.438 -14.947 -7.772 1.00 92.62 95 SER A N 1
ATOM 751 C CA . SER A 1 95 ? 6.373 -14.424 -8.638 1.00 92.62 95 SER A CA 1
ATOM 752 C C . SER A 1 95 ? 6.577 -12.941 -8.972 1.00 92.62 95 SER A C 1
ATOM 754 O O . SER A 1 95 ? 6.462 -12.545 -10.132 1.00 92.62 95 SER A O 1
ATOM 756 N N . ARG A 1 96 ? 6.964 -12.117 -7.987 1.00 91.12 96 ARG A N 1
ATOM 757 C CA . ARG A 1 96 ? 7.299 -10.697 -8.198 1.00 91.12 96 ARG A CA 1
ATOM 758 C C . ARG A 1 96 ? 8.497 -10.524 -9.134 1.00 91.12 96 ARG A C 1
ATOM 760 O O . ARG A 1 96 ? 8.448 -9.677 -10.025 1.00 91.12 96 ARG A O 1
ATOM 767 N N . SER A 1 97 ? 9.545 -11.329 -8.960 1.00 93.94 97 SER A N 1
ATOM 768 C CA . SER A 1 97 ? 10.730 -11.313 -9.829 1.00 93.94 97 SER A CA 1
ATOM 769 C C . SER A 1 97 ? 10.379 -11.664 -11.279 1.00 93.94 97 SER A C 1
ATOM 771 O O . SER A 1 97 ? 10.735 -10.928 -12.204 1.00 93.94 97 SER A O 1
ATOM 773 N N . VAL A 1 98 ? 9.588 -12.723 -11.485 1.00 96.44 98 VAL A N 1
ATOM 774 C CA . VAL A 1 98 ? 9.099 -13.111 -12.817 1.00 96.44 98 VAL A CA 1
ATOM 775 C C . VAL A 1 98 ? 8.259 -11.995 -13.439 1.00 96.44 98 VAL A C 1
ATOM 777 O O . VAL A 1 98 ? 8.483 -11.644 -14.595 1.00 96.44 98 VAL A O 1
ATOM 780 N N . ALA A 1 99 ? 7.357 -11.365 -12.681 1.00 96.25 99 ALA A N 1
ATOM 781 C CA . ALA A 1 99 ? 6.541 -10.264 -13.190 1.00 96.25 99 ALA A CA 1
ATOM 782 C C . ALA A 1 99 ? 7.395 -9.067 -13.654 1.00 96.25 99 ALA A C 1
ATOM 784 O O . ALA A 1 99 ? 7.131 -8.481 -14.703 1.00 96.25 99 ALA A O 1
ATOM 785 N N . VAL A 1 100 ? 8.455 -8.716 -12.914 1.00 96.50 100 VAL A N 1
ATOM 786 C CA . VAL A 1 100 ? 9.410 -7.672 -13.328 1.00 96.50 100 VAL A CA 1
ATOM 787 C C . VAL 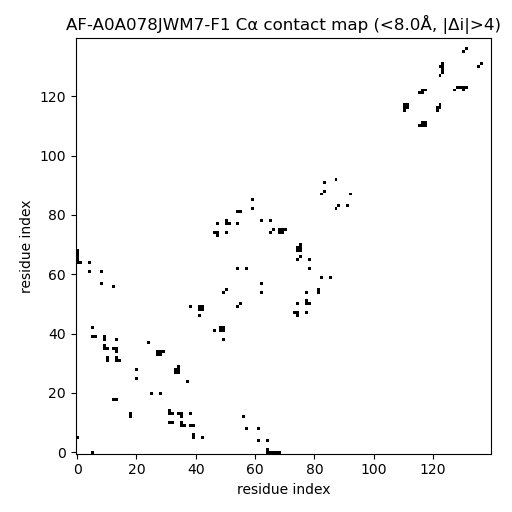A 1 100 ? 10.129 -8.066 -14.618 1.00 96.50 100 VAL A C 1
ATOM 789 O O . VAL A 1 100 ? 10.203 -7.247 -15.535 1.00 96.50 100 VAL A O 1
ATOM 792 N N . ARG A 1 101 ? 10.619 -9.307 -14.719 1.00 97.44 101 ARG A N 1
ATOM 793 C CA . ARG A 1 101 ? 11.295 -9.809 -15.923 1.00 97.44 101 ARG A CA 1
ATOM 794 C C . ARG A 1 101 ? 10.373 -9.782 -17.142 1.00 97.44 101 ARG A C 1
ATOM 796 O O . ARG A 1 101 ? 10.783 -9.296 -18.191 1.00 97.44 101 ARG A O 1
ATOM 803 N N . ASN A 1 102 ? 9.126 -10.214 -16.984 1.00 98.00 102 ASN A N 1
ATOM 804 C CA . ASN A 1 102 ? 8.137 -10.229 -18.059 1.00 98.00 102 ASN A CA 1
ATOM 805 C C . ASN A 1 102 ? 7.765 -8.814 -18.517 1.00 98.00 102 ASN A C 1
ATOM 807 O O . ASN A 1 102 ? 7.685 -8.576 -19.716 1.00 98.00 102 ASN A O 1
ATOM 811 N N . ARG A 1 103 ? 7.615 -7.848 -17.596 1.00 98.25 103 ARG A N 1
ATOM 812 C CA . ARG A 1 103 ? 7.389 -6.437 -17.967 1.00 98.25 103 ARG A CA 1
ATOM 813 C C . ARG A 1 103 ? 8.561 -5.848 -18.749 1.00 98.25 103 ARG A C 1
ATOM 815 O O . ARG A 1 103 ? 8.339 -5.159 -19.738 1.00 98.25 103 ARG A O 1
ATOM 822 N N . ARG A 1 104 ? 9.800 -6.137 -18.333 1.00 98.38 104 ARG A N 1
ATOM 823 C CA . ARG A 1 104 ? 11.008 -5.702 -19.055 1.00 98.38 104 ARG A CA 1
ATOM 824 C C . ARG A 1 104 ? 11.077 -6.312 -20.451 1.00 98.38 104 ARG A C 1
ATOM 826 O O . ARG A 1 104 ? 11.346 -5.591 -21.403 1.00 98.38 104 ARG A O 1
ATOM 833 N N . LEU A 1 105 ? 10.792 -7.608 -20.570 1.00 98.25 105 LEU A N 1
ATOM 834 C CA . LEU A 1 105 ? 10.752 -8.296 -21.858 1.00 98.25 105 LEU A CA 1
ATOM 835 C C . LEU A 1 105 ? 9.666 -7.716 -22.773 1.00 98.25 105 LEU A C 1
ATOM 837 O O . LEU A 1 105 ? 9.939 -7.433 -23.932 1.00 98.25 105 LEU A O 1
ATOM 841 N N . ALA A 1 106 ? 8.461 -7.481 -22.249 1.00 98.44 106 ALA A N 1
ATOM 842 C CA . ALA A 1 106 ? 7.375 -6.869 -23.010 1.00 98.44 106 ALA A CA 1
ATOM 843 C C . ALA A 1 106 ? 7.748 -5.467 -23.517 1.00 98.44 106 ALA A C 1
ATOM 845 O O . ALA A 1 106 ? 7.486 -5.143 -24.672 1.00 98.44 106 ALA A O 1
ATOM 846 N N . TYR A 1 107 ? 8.404 -4.657 -22.680 1.00 98.19 107 TYR A N 1
ATOM 847 C CA . TYR A 1 107 ? 8.887 -3.339 -23.084 1.00 98.19 107 TYR A CA 1
ATOM 848 C C . TYR A 1 107 ? 9.986 -3.427 -24.150 1.00 98.19 107 TYR A C 1
ATOM 850 O O . TYR A 1 107 ? 9.920 -2.712 -25.141 1.00 98.19 107 TYR A O 1
ATOM 858 N N . LEU A 1 108 ? 10.949 -4.342 -24.003 1.00 97.94 108 LEU A N 1
ATOM 859 C CA . LEU A 1 108 ? 11.976 -4.579 -25.021 1.00 97.94 108 LEU A CA 1
ATOM 860 C C . LEU A 1 108 ? 11.353 -4.995 -26.356 1.00 97.94 108 LEU A C 1
ATOM 862 O O . LEU A 1 108 ? 11.692 -4.420 -27.383 1.00 97.94 108 L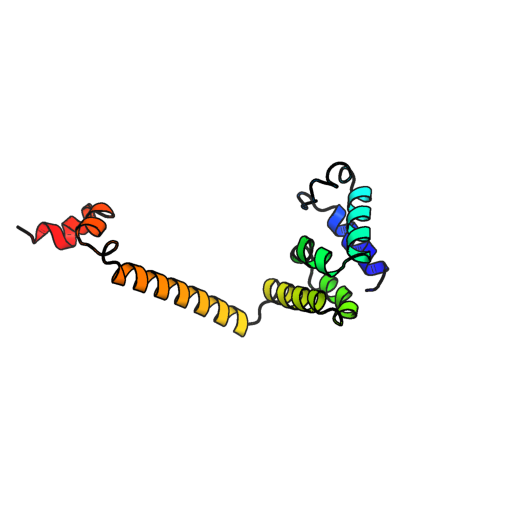EU A O 1
ATOM 866 N N . ASN A 1 109 ? 10.407 -5.936 -26.346 1.00 98.12 109 ASN A N 1
ATOM 867 C CA . ASN A 1 109 ? 9.713 -6.372 -27.559 1.00 98.12 109 ASN A CA 1
ATOM 868 C C . ASN A 1 109 ? 8.964 -5.216 -28.226 1.00 98.12 109 ASN A C 1
ATOM 870 O O . ASN A 1 109 ? 8.990 -5.098 -29.448 1.00 98.12 109 ASN A O 1
ATOM 874 N N . LYS A 1 110 ? 8.345 -4.337 -27.428 1.00 98.12 110 LYS A N 1
ATOM 875 C CA . LYS A 1 110 ? 7.731 -3.108 -27.931 1.00 98.12 110 LYS A CA 1
ATOM 876 C C . LYS A 1 110 ? 8.768 -2.220 -28.629 1.00 98.12 110 LYS A C 1
ATOM 878 O O . LYS A 1 110 ? 8.557 -1.870 -29.785 1.00 98.12 110 LYS A O 1
ATOM 883 N N . LEU A 1 111 ? 9.900 -1.931 -27.982 1.00 97.62 111 LEU A N 1
ATOM 884 C CA . LEU A 1 111 ? 10.977 -1.116 -28.563 1.00 97.62 111 LEU A CA 1
ATOM 885 C C . LEU A 1 111 ? 11.532 -1.707 -29.867 1.00 97.62 111 LEU A C 1
ATOM 887 O O . LEU A 1 111 ? 11.813 -0.967 -30.805 1.00 97.62 111 LEU A O 1
ATOM 891 N N . VAL A 1 112 ? 11.671 -3.035 -29.932 1.00 97.19 112 VAL A N 1
ATOM 892 C CA . VAL A 1 112 ? 12.070 -3.746 -31.156 1.00 97.19 112 VAL A CA 1
ATOM 893 C C . VAL A 1 112 ? 11.014 -3.572 -32.246 1.00 97.19 112 VAL A C 1
ATOM 895 O O . VAL A 1 112 ? 11.361 -3.226 -33.369 1.00 97.19 112 VAL A O 1
ATOM 898 N N . SER A 1 113 ? 9.730 -3.761 -31.923 1.00 97.38 113 SER A N 1
ATOM 899 C CA . SER A 1 113 ? 8.641 -3.642 -32.901 1.00 97.38 113 SER A CA 1
ATOM 900 C C . SER A 1 113 ? 8.450 -2.223 -33.440 1.00 97.38 113 SER A C 1
ATOM 902 O O . SER A 1 113 ? 8.121 -2.056 -34.609 1.00 97.38 113 SER A O 1
ATOM 904 N N . GLU A 1 114 ? 8.679 -1.200 -32.612 1.00 97.06 114 GLU A N 1
ATOM 905 C CA . GLU A 1 114 ? 8.602 0.205 -33.024 1.00 97.06 114 GLU A CA 1
ATOM 906 C C . GLU A 1 114 ? 9.783 0.602 -33.920 1.00 97.06 114 GLU A C 1
ATOM 908 O O . GLU A 1 114 ? 9.684 1.576 -34.664 1.00 97.06 114 GLU A O 1
ATOM 913 N N . GLY A 1 115 ? 10.908 -0.120 -33.847 1.00 95.06 115 GLY A N 1
ATOM 914 C CA . GLY A 1 115 ? 12.087 0.073 -34.697 1.00 95.06 115 GLY A CA 1
ATOM 915 C C . GLY A 1 115 ? 12.880 1.359 -34.439 1.00 95.06 115 GLY A C 1
ATOM 916 O O . GLY A 1 115 ? 14.048 1.431 -34.801 1.00 95.06 115 GLY A O 1
ATOM 917 N N . GLN A 1 116 ? 12.294 2.353 -33.767 1.00 96.06 116 GLN A N 1
ATOM 918 C CA . GLN A 1 116 ? 12.922 3.653 -33.517 1.00 96.06 116 GLN A CA 1
ATOM 919 C C . GLN A 1 116 ? 14.057 3.571 -32.501 1.00 96.06 116 GLN A C 1
ATOM 921 O O . GLN A 1 116 ? 15.110 4.160 -32.691 1.00 96.06 116 GLN A O 1
ATOM 926 N N . TYR A 1 117 ? 13.867 2.834 -31.404 1.00 95.69 117 TYR A N 1
ATOM 927 C CA . TYR A 1 117 ? 14.874 2.795 -30.346 1.00 95.69 117 TYR A CA 1
ATOM 928 C C . TYR A 1 117 ? 16.151 2.082 -30.799 1.00 95.69 117 TYR A C 1
ATOM 930 O O . TYR A 1 117 ? 17.241 2.502 -30.433 1.00 95.69 117 TYR A O 1
ATOM 938 N N . PHE A 1 118 ? 16.046 1.026 -31.603 1.00 94.94 118 PHE A N 1
ATOM 939 C CA . PHE A 1 118 ? 17.200 0.266 -32.095 1.00 94.94 118 PHE A CA 1
ATOM 940 C C . PHE A 1 118 ? 17.606 0.637 -33.530 1.00 94.94 118 PHE A C 1
ATOM 942 O O . PHE A 1 118 ? 18.336 -0.125 -34.159 1.00 94.94 118 PHE A O 1
ATOM 949 N N . SER A 1 119 ? 17.151 1.781 -34.055 1.00 94.94 119 SER A N 1
ATOM 950 C CA . SER A 1 119 ? 17.677 2.301 -35.318 1.00 94.94 119 SER A CA 1
ATOM 951 C C . SER A 1 119 ? 19.140 2.718 -35.149 1.00 94.94 119 SER A C 1
ATOM 953 O O . SER A 1 119 ? 19.577 3.051 -34.044 1.00 94.94 119 SER A O 1
ATOM 955 N N . GLU A 1 120 ? 19.908 2.677 -36.238 1.00 93.19 120 GLU A N 1
ATOM 956 C CA . GLU A 1 120 ? 21.315 3.092 -36.219 1.00 93.19 120 GLU A CA 1
ATOM 957 C C . GLU A 1 120 ? 21.442 4.549 -35.762 1.00 93.19 120 GLU A C 1
ATOM 959 O O . GLU A 1 120 ? 22.153 4.799 -34.791 1.00 93.19 120 GLU A O 1
ATOM 964 N N . ASP A 1 121 ? 20.649 5.460 -36.335 1.00 95.25 121 ASP A N 1
ATOM 965 C CA . ASP A 1 121 ? 20.623 6.871 -35.940 1.00 95.25 121 ASP A CA 1
ATOM 966 C C . ASP A 1 121 ? 20.368 7.040 -34.431 1.00 95.25 121 ASP A C 1
ATOM 968 O O . ASP A 1 121 ? 21.129 7.713 -33.739 1.00 95.25 121 ASP A O 1
ATOM 972 N N . ALA A 1 122 ? 19.354 6.365 -33.875 1.00 96.00 122 ALA A N 1
ATOM 973 C CA . ALA A 1 122 ? 19.031 6.484 -32.453 1.00 96.00 122 ALA A CA 1
ATOM 974 C C . ALA A 1 122 ? 20.084 5.835 -31.542 1.00 96.00 122 ALA A C 1
ATOM 976 O O . ALA A 1 122 ? 20.237 6.243 -30.389 1.00 96.00 122 ALA A O 1
ATOM 977 N N . MET A 1 123 ? 20.785 4.798 -32.008 1.00 94.62 123 MET A N 1
ATOM 978 C CA . MET A 1 123 ? 21.913 4.206 -31.284 1.00 94.62 123 MET A CA 1
ATOM 979 C C . MET A 1 123 ? 23.133 5.128 -31.308 1.00 94.62 123 MET A C 1
ATOM 981 O O . MET A 1 123 ? 23.748 5.327 -30.258 1.00 94.62 123 MET A O 1
ATOM 985 N N . ARG A 1 124 ? 23.440 5.724 -32.465 1.00 95.75 124 ARG A N 1
ATOM 986 C CA . ARG A 1 124 ? 24.511 6.705 -32.646 1.00 95.75 124 ARG A CA 1
ATOM 987 C C . ARG A 1 124 ? 24.284 7.945 -31.793 1.00 95.75 124 ARG A C 1
ATOM 989 O O . ARG A 1 124 ? 25.210 8.373 -31.119 1.00 95.75 124 ARG A O 1
ATOM 996 N N . ASP A 1 125 ? 23.063 8.467 -31.746 1.00 96.75 125 ASP A N 1
ATOM 997 C CA . ASP A 1 125 ? 22.729 9.647 -30.942 1.00 96.75 125 ASP A CA 1
ATOM 998 C C . ASP A 1 125 ? 22.846 9.383 -29.434 1.00 96.75 125 ASP A C 1
ATOM 1000 O O . ASP A 1 125 ? 23.233 10.271 -28.674 1.00 96.75 125 ASP A O 1
ATOM 1004 N N . ARG A 1 126 ? 22.526 8.160 -28.982 1.00 96.19 126 ARG A N 1
ATOM 1005 C CA . ARG A 1 126 ? 22.648 7.785 -27.565 1.00 96.19 126 ARG A CA 1
ATOM 1006 C C . ARG A 1 126 ? 24.092 7.624 -27.119 1.00 96.19 126 ARG A C 1
ATOM 1008 O O . ARG A 1 126 ? 24.422 8.072 -26.029 1.00 96.19 126 ARG A O 1
ATOM 1015 N N . GLU A 1 127 ? 24.916 6.955 -27.922 1.00 96.12 127 GLU A N 1
ATOM 1016 C CA . GLU A 1 127 ? 26.317 6.676 -27.591 1.00 96.12 127 GLU A CA 1
ATOM 1017 C C . GLU A 1 127 ? 27.229 6.865 -28.820 1.00 96.12 127 GLU A C 1
ATOM 1019 O O . GLU A 1 127 ? 27.663 5.883 -29.435 1.00 96.12 127 GLU A O 1
ATOM 1024 N N . PRO A 1 128 ? 27.560 8.121 -29.185 1.00 95.88 128 PRO A N 1
ATOM 1025 C CA . PRO A 1 128 ? 28.257 8.428 -30.437 1.00 95.88 128 PRO A CA 1
ATOM 1026 C C . PRO A 1 128 ? 29.642 7.792 -30.551 1.00 95.88 128 PRO A C 1
ATOM 1028 O O . PRO A 1 128 ? 30.014 7.284 -31.609 1.00 95.88 128 PRO A O 1
ATOM 1031 N N . TYR A 1 129 ? 30.411 7.796 -29.457 1.00 95.69 129 TYR A N 1
ATOM 1032 C CA . TYR A 1 129 ? 31.764 7.239 -29.446 1.00 95.69 129 TYR A CA 1
ATOM 1033 C C . TYR A 1 129 ? 31.747 5.719 -29.635 1.00 95.69 129 TYR A C 1
ATOM 1035 O O . TYR A 1 129 ? 32.471 5.185 -30.473 1.00 95.69 129 TYR A O 1
ATOM 1043 N N . LEU A 1 130 ? 30.869 5.027 -28.900 1.00 95.31 130 LEU A N 1
ATOM 1044 C CA . LEU A 1 130 ? 30.702 3.582 -29.025 1.00 95.31 130 LEU A CA 1
ATOM 1045 C C . LEU A 1 130 ? 30.223 3.208 -30.432 1.00 95.31 130 LEU A C 1
ATOM 1047 O O . LEU A 1 130 ? 30.713 2.248 -31.022 1.00 95.31 130 LEU A O 1
ATOM 1051 N N . HIS A 1 131 ? 29.299 3.990 -30.989 1.00 95.38 131 HIS A N 1
ATOM 1052 C CA . HIS A 1 131 ? 28.830 3.786 -32.349 1.00 95.38 131 HIS A CA 1
ATOM 1053 C C . HIS A 1 131 ? 29.959 3.918 -33.379 1.00 95.38 131 HIS A C 1
ATOM 1055 O O . HIS A 1 131 ? 30.129 3.038 -34.224 1.00 95.38 131 HIS A O 1
ATOM 1061 N N . HIS A 1 132 ? 30.758 4.986 -33.304 1.00 94.44 132 HIS A N 1
ATOM 1062 C CA . HIS A 1 132 ? 31.896 5.175 -34.201 1.00 94.44 132 HIS A CA 1
ATOM 1063 C C . HIS A 1 132 ? 32.892 4.008 -34.108 1.00 94.44 132 HIS A C 1
ATOM 1065 O O . HIS A 1 132 ? 33.299 3.467 -35.134 1.00 94.44 132 HIS A O 1
ATOM 1071 N N . GLU A 1 133 ? 33.214 3.570 -32.888 1.00 95.12 133 GLU A N 1
ATOM 1072 C CA . GLU A 1 133 ? 34.199 2.514 -32.641 1.00 95.12 133 GLU A CA 1
ATOM 1073 C C . GLU A 1 133 ? 33.782 1.143 -33.193 1.00 95.12 133 GLU A C 1
ATOM 1075 O O . GLU A 1 133 ? 34.645 0.368 -33.598 1.00 95.12 133 GLU A O 1
ATOM 1080 N N . TYR A 1 134 ? 32.490 0.809 -33.217 1.00 92.94 134 TYR A N 1
ATOM 1081 C CA . TYR A 1 134 ? 32.032 -0.530 -33.616 1.00 92.94 134 TYR A CA 1
ATOM 1082 C C . TYR A 1 134 ? 31.324 -0.589 -34.970 1.00 92.94 134 TYR A C 1
ATOM 1084 O O . TYR A 1 134 ? 31.280 -1.659 -35.573 1.00 92.94 134 TYR A O 1
ATOM 1092 N N . VAL A 1 135 ? 30.775 0.526 -35.449 1.00 90.94 135 VAL A N 1
ATOM 1093 C CA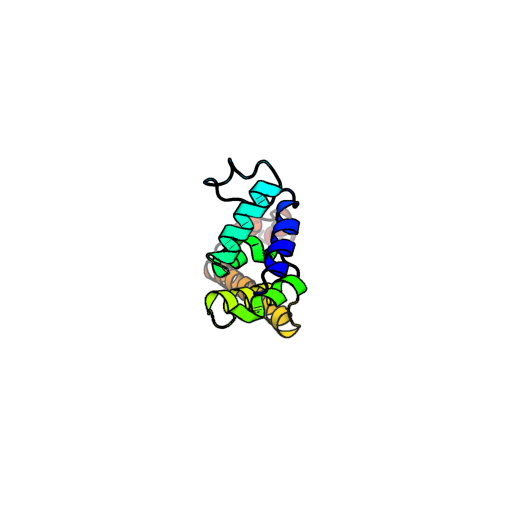 . VAL A 1 135 ? 29.984 0.582 -36.685 1.00 90.94 135 VAL A CA 1
ATOM 1094 C C . VAL A 1 135 ? 30.544 1.648 -37.621 1.00 90.94 135 VAL 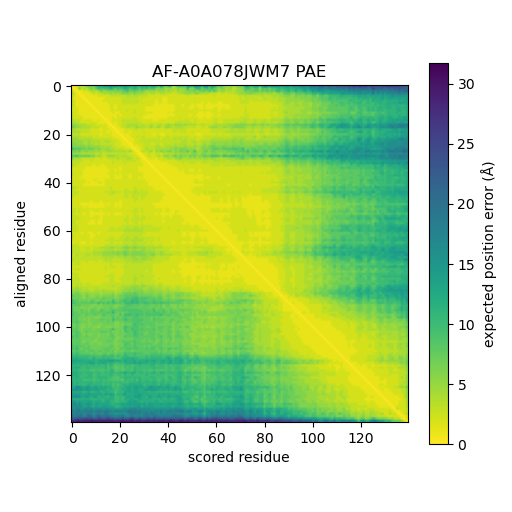A C 1
ATOM 1096 O O . VAL A 1 135 ? 30.945 1.326 -38.736 1.00 90.94 135 VAL A O 1
ATOM 1099 N N . GLY A 1 136 ? 30.630 2.897 -37.152 1.00 90.38 136 GLY A N 1
ATOM 1100 C CA . GLY A 1 136 ? 30.948 4.050 -37.999 1.00 90.38 136 GLY A CA 1
ATOM 1101 C C . GLY A 1 136 ? 32.298 3.952 -38.718 1.00 90.38 136 GLY A C 1
ATOM 1102 O O . GLY A 1 136 ? 32.370 4.278 -39.894 1.00 90.38 136 GLY A O 1
ATOM 1103 N N . LYS A 1 137 ? 33.349 3.434 -38.066 1.00 90.75 137 LYS A N 1
ATOM 11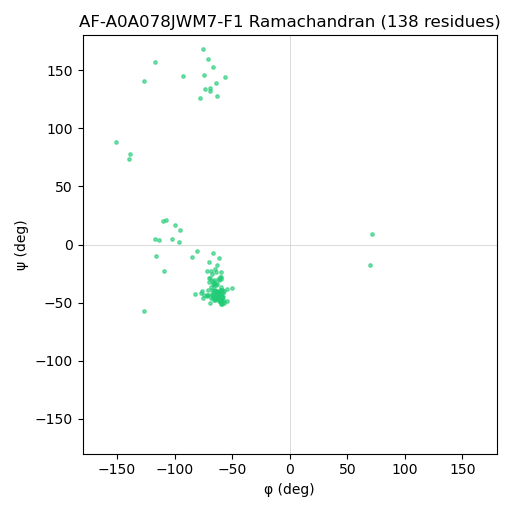04 C CA . LYS A 1 137 ? 34.697 3.306 -38.661 1.00 90.75 137 LYS A CA 1
ATOM 1105 C C . LYS A 1 137 ? 34.817 2.308 -39.824 1.00 90.75 137 LYS A C 1
ATOM 1107 O O . LYS A 1 137 ? 35.891 2.181 -40.400 1.00 90.75 137 LYS A O 1
ATOM 1112 N N . PHE A 1 138 ? 33.761 1.545 -40.112 1.00 89.75 138 PHE A N 1
ATOM 1113 C CA . PHE A 1 138 ? 33.719 0.551 -41.191 1.00 89.75 138 PHE A CA 1
ATOM 1114 C C . PHE A 1 138 ? 32.737 0.925 -42.312 1.00 89.75 138 PHE A C 1
ATOM 1116 O O . PHE A 1 138 ? 32.514 0.115 -43.209 1.00 89.75 138 PHE A O 1
ATOM 1123 N N . GLN A 1 139 ? 32.106 2.100 -42.234 1.00 84.00 139 GLN A N 1
ATOM 1124 C CA . GLN A 1 139 ? 31.130 2.585 -43.218 1.00 84.00 139 GLN A CA 1
ATOM 1125 C C . GLN A 1 139 ? 31.756 3.511 -44.281 1.00 84.00 139 GLN A C 1
ATOM 1127 O O . GLN A 1 139 ? 31.014 4.140 -45.036 1.00 84.00 139 GLN A O 1
ATOM 1132 N N . ASP A 1 140 ? 33.092 3.549 -44.346 1.00 61.12 140 ASP A N 1
ATOM 1133 C CA . ASP A 1 140 ? 33.894 4.261 -45.352 1.00 61.12 140 ASP A CA 1
ATOM 1134 C C . ASP A 1 140 ? 34.174 3.402 -46.600 1.00 61.12 140 ASP A C 1
ATOM 1136 O O . ASP A 1 140 ? 34.531 2.207 -46.446 1.00 61.12 140 ASP A O 1
#

Nearest PDB structures (foldseek):
  4tx5-assembly1_A  TM=1.998E-01  e=5.498E+00  Homo sapiens

Foldseek 3Di:
DDVVLLLVVLLVLLPDPPQDDPPVCPVQSPHSVSSSVVLSVCCVVPVLVSLVRCVLVDDLVSLVVCVVVCVDPSNVVSSVVSCCVVPNDPVRVVVVVVVVVVVVVVVVVVCVVVVVCPPLVNVCVVPVVVSCVPPVVPPD

Secondary structure (DSSP, 8-state):
--HHHHHHHHHHHHT-TT----GGGGGG-SSHHHHHHHHHHHHHH-HHHHHHHHGGG--HHHHHHGGGGTTSHHHHHHHHHHHHHHS--HHHHHHHHHHHHHHHHHHHHHHHHH-STTSHHHHHHH-HHHHHHHTGGG--

Radius of gyration: 25.47 Å; Cα contacts (8 Å, |Δi|>4): 92; chains: 1; bounding box: 51×40×70 Å

Organism: Brassica napus (NCBI:txid3708)

Solvent-accessible surface area (backbone atoms only — not comparable to full-atom values): 7982 Å² total; per-residue (Å²): 95,59,68,68,59,49,53,52,53,20,53,56,56,28,68,48,81,88,67,88,66,61,76,94,50,49,88,54,48,83,43,47,68,43,32,19,51,54,44,43,52,39,45,74,74,38,52,40,65,35,40,72,76,48,39,89,78,51,53,73,74,60,57,53,48,48,60,78,43,46,88,40,66,62,38,36,49,48,51,55,54,48,47,47,69,78,61,54,50,74,69,54,53,50,50,52,52,51,51,52,52,50,52,52,49,53,50,50,52,48,40,60,74,68,43,57,66,76,27,68,69,48,42,31,71,74,39,51,69,64,32,36,76,76,50,53,78,71,75,119

Mean predicted aligned error: 6.03 Å

pLDDT: mean 94.74, std 4.19, range [61.12, 98.44]

InterPro domains:
  IPR018613 Ccdc97-like [PTHR31840] (2-140)
  IPR040233 CCD97-like, C-terminal [PF09747] (102-140)

Sequence (140 aa):
MKDAAAEDIAARLSSLEGLYFPRAVQSTTASSDQRKSILLDLLRRDPAVFLERYGSQLSLDELLAFDALKHDYEVDWHLKNLRKKISPTSGELKSRSVAVRNRRLAYLNKLVSEGQYFSEDAMRDREPYLHHEYVGKFQD